Protein AF-A0A536XEN4-F1 (afdb_monomer_lite)

pLDDT: mean 85.94, std 13.07, range [48.78, 97.31]

Structure (mmCIF, N/CA/C/O backbone):
data_AF-A0A536XEN4-F1
#
_entry.id   AF-A0A536XEN4-F1
#
loop_
_atom_site.group_PDB
_atom_site.id
_atom_site.type_symbol
_atom_site.label_atom_id
_atom_site.label_alt_id
_atom_site.label_comp_id
_atom_site.label_asym_id
_atom_site.label_entity_id
_atom_site.label_seq_id
_atom_site.pdbx_PDB_ins_code
_atom_site.Cartn_x
_atom_site.Cartn_y
_atom_site.Cartn_z
_atom_site.occupancy
_atom_site.B_iso_or_equiv
_atom_site.auth_seq_id
_atom_site.auth_comp_id
_atom_site.auth_asym_id
_atom_site.auth_atom_id
_atom_site.pdbx_PDB_model_num
ATOM 1 N N . MET A 1 1 ? 18.715 4.073 -11.003 1.00 61.84 1 MET A N 1
ATOM 2 C CA . MET A 1 1 ? 17.353 3.705 -10.534 1.00 61.84 1 MET A CA 1
ATOM 3 C C . MET A 1 1 ? 17.297 2.940 -9.195 1.00 61.84 1 MET A C 1
ATOM 5 O O . MET A 1 1 ? 16.197 2.670 -8.729 1.00 61.84 1 MET A O 1
ATOM 9 N N . ARG A 1 2 ? 18.426 2.623 -8.524 1.00 74.56 2 ARG A N 1
ATOM 10 C CA . ARG A 1 2 ? 18.423 1.898 -7.230 1.00 74.56 2 ARG A CA 1
ATOM 11 C C . ARG A 1 2 ? 17.663 2.643 -6.121 1.00 74.56 2 ARG A C 1
ATOM 13 O O . ARG A 1 2 ? 16.814 2.047 -5.474 1.00 74.56 2 ARG A O 1
ATOM 20 N N . GLY A 1 3 ? 17.881 3.957 -6.002 1.00 89.50 3 GLY A N 1
ATOM 21 C CA . GLY A 1 3 ? 17.231 4.793 -4.987 1.00 89.50 3 GLY A CA 1
ATOM 22 C C . GLY A 1 3 ? 15.704 4.735 -5.040 1.00 89.50 3 GLY A C 1
ATOM 23 O O . GLY A 1 3 ? 15.073 4.468 -4.027 1.00 89.50 3 GLY A O 1
ATOM 24 N N . THR A 1 4 ? 15.095 4.884 -6.223 1.00 93.62 4 THR A N 1
ATOM 25 C CA . THR A 1 4 ? 13.631 4.818 -6.384 1.00 93.62 4 THR A CA 1
ATOM 26 C C . THR A 1 4 ? 13.051 3.507 -5.865 1.00 93.62 4 THR A C 1
ATOM 28 O O . THR A 1 4 ? 12.038 3.520 -5.172 1.00 93.62 4 THR A O 1
ATOM 31 N N . ARG A 1 5 ? 13.711 2.377 -6.146 1.00 95.75 5 ARG A N 1
ATOM 32 C CA . ARG A 1 5 ? 13.273 1.060 -5.672 1.00 95.75 5 ARG A CA 1
ATOM 33 C C . ARG A 1 5 ? 13.207 1.013 -4.145 1.00 95.75 5 ARG A C 1
ATOM 35 O O . ARG A 1 5 ? 12.216 0.553 -3.580 1.00 95.75 5 ARG A O 1
ATOM 42 N N . ASP A 1 6 ? 14.255 1.512 -3.501 1.00 95.94 6 ASP A N 1
ATOM 43 C CA . ASP A 1 6 ? 14.399 1.478 -2.048 1.00 95.94 6 ASP A CA 1
ATOM 44 C C . ASP A 1 6 ? 13.452 2.485 -1.372 1.00 95.94 6 ASP A C 1
ATOM 46 O O . ASP A 1 6 ? 12.830 2.163 -0.357 1.00 95.94 6 ASP A O 1
ATOM 50 N N . TYR A 1 7 ? 13.240 3.659 -1.978 1.00 96.50 7 TYR A N 1
ATOM 51 C CA . TYR A 1 7 ? 12.234 4.623 -1.524 1.00 96.50 7 TYR A CA 1
ATOM 52 C C . TYR A 1 7 ? 10.814 4.060 -1.607 1.00 96.50 7 TYR A C 1
ATOM 54 O O . TYR A 1 7 ? 10.048 4.232 -0.663 1.00 96.50 7 TYR A O 1
ATOM 62 N N . MET A 1 8 ? 10.466 3.340 -2.678 1.00 96.88 8 MET A N 1
ATOM 63 C CA . MET A 1 8 ? 9.136 2.736 -2.825 1.00 96.88 8 MET A CA 1
ATOM 64 C C . MET A 1 8 ? 8.887 1.618 -1.808 1.00 96.88 8 MET A C 1
ATOM 66 O O . MET A 1 8 ? 7.786 1.517 -1.264 1.00 96.88 8 MET A O 1
ATOM 70 N N . ALA A 1 9 ? 9.907 0.813 -1.499 1.00 96.56 9 ALA A N 1
ATOM 71 C CA . ALA A 1 9 ? 9.823 -0.184 -0.432 1.00 96.56 9 ALA A CA 1
ATOM 72 C C . ALA A 1 9 ? 9.672 0.480 0.950 1.00 96.56 9 ALA A C 1
ATOM 74 O O . ALA A 1 9 ? 8.795 0.112 1.734 1.00 96.56 9 ALA A O 1
ATOM 75 N N . ARG A 1 10 ? 10.475 1.515 1.238 1.00 96.62 10 ARG A N 1
ATOM 76 C CA . ARG A 1 10 ? 10.386 2.275 2.495 1.00 96.62 10 ARG A CA 1
ATOM 77 C C . ARG A 1 10 ? 9.028 2.959 2.654 1.00 96.62 10 ARG A C 1
ATOM 79 O O . ARG A 1 10 ? 8.463 2.929 3.746 1.00 96.62 10 ARG A O 1
ATOM 86 N N . PHE A 1 11 ? 8.502 3.545 1.582 1.00 96.88 11 PHE A N 1
ATOM 87 C CA . PHE A 1 11 ? 7.173 4.146 1.563 1.00 96.88 11 PHE A CA 1
ATOM 88 C C . PHE A 1 11 ? 6.095 3.112 1.901 1.00 96.88 11 PHE A C 1
ATOM 90 O O . PHE A 1 11 ? 5.316 3.336 2.823 1.00 96.88 11 PHE A O 1
ATOM 97 N N . ALA A 1 12 ? 6.103 1.954 1.232 1.00 96.75 12 ALA A N 1
ATOM 98 C CA . ALA A 1 12 ? 5.143 0.878 1.480 1.00 96.75 12 ALA A CA 1
ATOM 99 C C . ALA A 1 12 ? 5.147 0.406 2.944 1.00 96.75 12 ALA A C 1
ATOM 101 O O . ALA A 1 12 ? 4.091 0.242 3.559 1.00 96.75 12 ALA A O 1
ATOM 102 N N . ARG A 1 13 ? 6.341 0.244 3.526 1.00 95.88 13 ARG A N 1
ATOM 103 C CA . ARG A 1 13 ? 6.506 -0.130 4.935 1.00 95.88 13 ARG A CA 1
ATOM 104 C C . ARG A 1 13 ? 5.964 0.938 5.884 1.00 95.88 13 ARG A C 1
ATOM 106 O O . ARG A 1 13 ? 5.225 0.609 6.809 1.00 95.88 13 ARG A O 1
ATOM 113 N N . SER A 1 14 ? 6.296 2.205 5.636 1.00 96.69 14 SER A N 1
ATOM 114 C CA . SER A 1 14 ? 5.814 3.329 6.447 1.00 96.69 14 SER A CA 1
ATOM 115 C C . 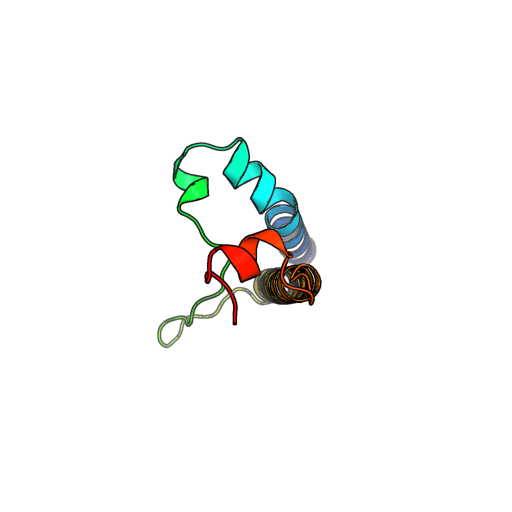SER A 1 14 ? 4.291 3.459 6.383 1.00 96.69 14 SER A C 1
ATOM 117 O O . SER A 1 14 ? 3.637 3.607 7.416 1.00 96.69 14 SER A O 1
ATOM 119 N N . LEU A 1 15 ? 3.714 3.326 5.185 1.00 95.19 15 LEU A N 1
ATOM 120 C CA . LEU A 1 15 ? 2.269 3.353 4.974 1.00 95.19 15 LEU A CA 1
ATOM 121 C C . LEU A 1 15 ? 1.575 2.245 5.775 1.00 95.19 15 LEU A C 1
ATOM 123 O O . LEU A 1 15 ? 0.608 2.512 6.478 1.00 95.19 15 LEU A O 1
ATOM 127 N N . CYS A 1 16 ? 2.093 1.016 5.724 1.00 94.00 16 CYS A N 1
ATOM 128 C CA . CYS A 1 16 ? 1.575 -0.107 6.507 1.00 94.00 16 CYS A CA 1
ATOM 129 C C . CYS A 1 16 ? 1.525 0.179 8.017 1.00 94.00 16 CYS A C 1
ATOM 131 O O . CYS A 1 16 ? 0.490 -0.054 8.658 1.00 94.00 16 CYS A O 1
ATOM 133 N N . GLN A 1 17 ? 2.650 0.646 8.569 1.00 93.81 17 GLN A N 1
ATOM 134 C CA . GLN A 1 17 ? 2.831 0.874 10.004 1.00 93.81 17 GLN A CA 1
ATOM 135 C C . GLN A 1 17 ? 1.925 1.993 10.515 1.00 93.81 17 GLN A C 1
ATOM 137 O O . GLN A 1 17 ? 1.349 1.874 11.591 1.00 93.81 17 GLN A O 1
ATOM 142 N N . ASN A 1 18 ? 1.754 3.043 9.713 1.00 94.94 18 ASN A N 1
ATOM 143 C CA . ASN A 1 18 ? 0.987 4.226 10.091 1.00 94.94 18 ASN A CA 1
ATOM 144 C C . ASN A 1 18 ? -0.471 4.187 9.614 1.00 94.94 18 ASN A C 1
ATOM 146 O O . ASN A 1 18 ? -1.227 5.107 9.906 1.00 94.94 18 ASN A O 1
ATOM 150 N N . PHE A 1 19 ? -0.898 3.127 8.921 1.00 93.75 19 PHE A N 1
ATOM 151 C CA . PHE A 1 19 ? -2.274 3.002 8.438 1.00 93.75 19 PHE A CA 1
ATOM 152 C C . PHE A 1 19 ? -3.339 3.173 9.538 1.00 93.75 19 PHE A C 1
ATOM 154 O O . PHE A 1 19 ? -4.291 3.905 9.294 1.00 93.75 19 PHE A O 1
ATOM 161 N N . PRO A 1 20 ? -3.189 2.607 10.758 1.00 91.81 20 PRO A N 1
ATOM 162 C CA . PRO A 1 20 ? -4.158 2.841 11.833 1.00 91.81 20 PRO A CA 1
ATOM 163 C C . PRO A 1 20 ? -4.250 4.316 12.243 1.00 91.81 20 PRO A C 1
ATOM 165 O O . PRO A 1 20 ? -5.337 4.821 12.483 1.00 91.81 20 PRO A O 1
ATOM 168 N N . VAL A 1 21 ? -3.120 5.033 12.248 1.00 94.19 21 VAL A N 1
ATOM 169 C CA . VAL A 1 21 ? -3.086 6.473 12.549 1.00 94.19 21 VAL A CA 1
ATOM 170 C C . VAL A 1 21 ? -3.811 7.266 11.464 1.00 94.19 21 VAL A C 1
ATOM 172 O O . VAL A 1 21 ? -4.509 8.229 11.769 1.00 94.19 21 VAL A O 1
ATOM 175 N N . LEU A 1 22 ? -3.678 6.855 10.199 1.00 92.75 22 LEU A N 1
ATOM 176 C CA . LEU A 1 22 ? -4.415 7.458 9.088 1.00 92.75 22 LEU A CA 1
ATOM 177 C C . LEU A 1 22 ? -5.922 7.206 9.210 1.00 92.75 22 LEU A C 1
ATOM 179 O O . LEU A 1 22 ? -6.696 8.112 8.928 1.00 92.75 22 LEU A O 1
ATOM 183 N N . GLN A 1 23 ? -6.336 6.023 9.668 1.00 92.44 23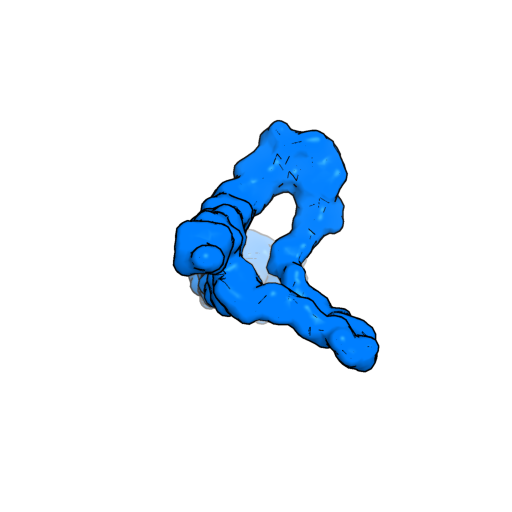 GLN A N 1
ATOM 184 C CA . GLN A 1 23 ? -7.747 5.725 9.932 1.00 92.44 23 GLN A CA 1
ATOM 185 C C . GLN A 1 23 ? -8.297 6.524 11.124 1.00 92.44 23 GLN A C 1
ATOM 187 O O . GLN A 1 23 ? -9.425 6.988 11.073 1.00 92.44 23 GLN A O 1
ATOM 192 N N . GLU A 1 24 ? -7.509 6.723 12.181 1.00 93.94 24 GLU A N 1
ATOM 193 C CA . GLU A 1 24 ? -7.955 7.428 13.391 1.00 93.94 24 GLU A CA 1
ATOM 194 C C . GLU A 1 24 ? -7.971 8.957 13.225 1.00 93.94 24 GLU A C 1
ATOM 196 O O . GLU A 1 24 ? -8.892 9.627 13.687 1.00 93.94 24 GLU A O 1
ATOM 201 N N . LYS A 1 25 ? -6.932 9.519 12.597 1.00 94.75 25 LYS A N 1
ATOM 202 C CA . LYS A 1 25 ? -6.666 10.971 12.580 1.00 94.75 25 LYS A CA 1
ATOM 203 C C . LYS A 1 25 ? -6.739 11.591 11.190 1.00 94.75 25 LYS A C 1
ATOM 205 O O . LYS A 1 25 ? -6.628 12.809 11.056 1.00 94.75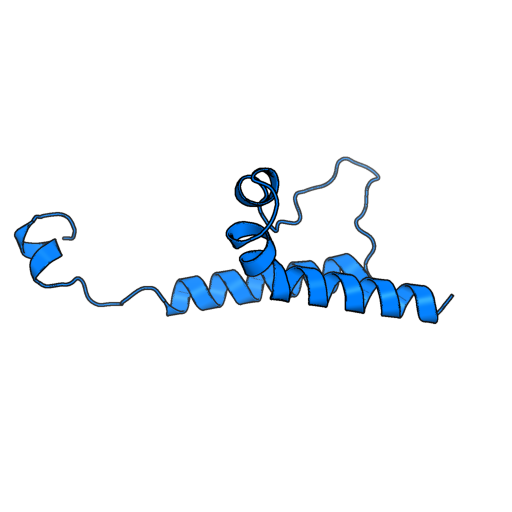 25 LYS A O 1
ATOM 210 N N . GLY A 1 26 ? -6.834 10.771 10.149 1.00 90.75 26 GLY A N 1
ATOM 211 C CA . GLY A 1 26 ? -6.932 11.246 8.779 1.00 90.75 26 GLY A CA 1
ATOM 212 C C . GLY A 1 26 ? -8.342 11.724 8.426 1.00 90.75 26 GLY A C 1
ATOM 213 O O . GLY A 1 26 ? -9.288 11.559 9.194 1.00 90.75 26 GLY A O 1
ATOM 214 N N . PRO A 1 27 ? -8.506 12.306 7.226 1.00 92.56 27 PRO A N 1
ATOM 215 C CA . PRO A 1 27 ? -9.823 12.564 6.658 1.00 92.56 27 PRO A CA 1
ATOM 216 C C . PRO A 1 27 ? -10.720 11.310 6.679 1.00 92.56 27 PRO A C 1
ATOM 218 O O . PRO A 1 27 ? -10.196 10.212 6.475 1.00 92.56 27 PRO A O 1
ATOM 221 N N . PRO A 1 28 ? -12.057 11.453 6.798 1.00 92.00 28 PRO A N 1
ATOM 222 C CA . PRO 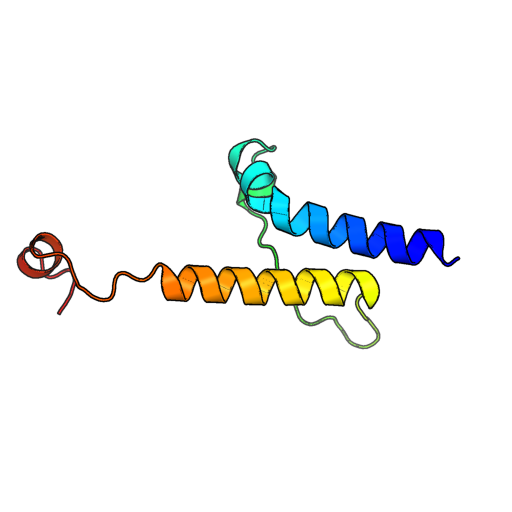A 1 28 ? -12.995 10.328 6.945 1.00 92.00 28 PRO A CA 1
ATOM 223 C C . PRO A 1 28 ? -12.834 9.197 5.918 1.00 92.00 28 PRO A C 1
ATOM 225 O O . PRO A 1 28 ? -13.045 8.029 6.227 1.00 92.00 28 PRO A O 1
ATOM 228 N N . LYS A 1 29 ? -12.365 9.527 4.710 1.00 89.56 29 LYS A N 1
ATOM 229 C CA . LYS A 1 29 ? -12.096 8.574 3.626 1.00 89.56 29 LYS A CA 1
ATOM 230 C C . LYS A 1 29 ? -11.096 7.468 3.996 1.00 89.56 29 LYS A C 1
ATOM 232 O O . LYS A 1 29 ? -11.132 6.385 3.416 1.00 89.56 29 LYS A O 1
ATOM 237 N N . TRP A 1 30 ? -10.198 7.712 4.951 1.00 90.56 30 TRP A N 1
ATOM 238 C CA . TRP A 1 30 ? -9.255 6.687 5.404 1.00 90.56 30 TRP A CA 1
ATOM 239 C C . TRP A 1 30 ? -9.941 5.551 6.162 1.00 90.56 30 TRP A C 1
ATOM 241 O O . TRP A 1 30 ? -9.517 4.407 6.015 1.00 90.56 30 TRP A O 1
ATOM 251 N N . CYS A 1 31 ? -11.023 5.827 6.896 1.00 88.75 3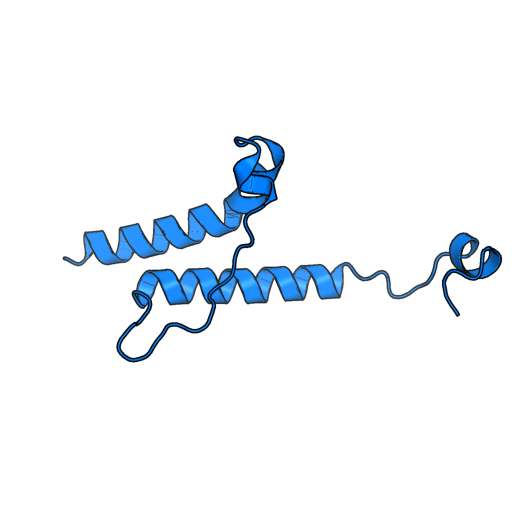1 CYS A N 1
ATOM 252 C CA . CYS A 1 31 ? -11.798 4.802 7.602 1.00 88.75 31 CYS A CA 1
ATOM 253 C C . CYS A 1 31 ? -12.421 3.780 6.645 1.00 88.75 31 CYS A C 1
ATOM 255 O O . CYS A 1 31 ? -12.533 2.606 6.981 1.00 88.75 31 CYS A O 1
ATOM 257 N N . GLU A 1 32 ? -12.794 4.222 5.444 1.00 88.56 32 GLU A N 1
ATOM 258 C CA . GLU A 1 32 ? -13.402 3.384 4.404 1.00 88.56 32 GLU A CA 1
ATOM 259 C C . GLU A 1 32 ? -12.370 2.551 3.631 1.00 88.56 32 GLU A C 1
ATOM 261 O O . GLU A 1 32 ? -12.730 1.675 2.847 1.00 88.56 32 GLU A O 1
ATOM 266 N N . THR A 1 33 ? -11.075 2.821 3.820 1.00 87.75 33 THR A N 1
ATOM 267 C CA . THR A 1 33 ? -10.014 2.150 3.069 1.00 87.75 33 THR A CA 1
ATOM 268 C C . THR A 1 33 ? -9.480 0.953 3.851 1.00 87.75 33 THR A C 1
ATOM 270 O O . THR A 1 33 ? -9.078 1.076 5.008 1.00 87.75 33 THR A O 1
ATOM 273 N N . GLU A 1 34 ? -9.397 -0.203 3.194 1.00 88.19 34 GLU A N 1
ATOM 274 C CA . GLU A 1 34 ? -8.714 -1.383 3.722 1.00 88.19 34 GLU A CA 1
ATOM 275 C C . GLU A 1 34 ? -7.313 -1.516 3.115 1.00 88.19 34 GLU A C 1
ATOM 277 O O . GLU A 1 34 ? -7.101 -1.312 1.918 1.00 88.19 34 GLU A O 1
ATOM 282 N N . MET A 1 35 ? -6.338 -1.903 3.940 1.00 88.62 35 MET A N 1
ATOM 283 C CA . MET A 1 35 ? -5.007 -2.254 3.456 1.00 88.62 35 MET A CA 1
ATOM 284 C C . MET A 1 35 ? -5.027 -3.671 2.868 1.00 88.62 35 MET A C 1
ATOM 286 O O . MET A 1 35 ? -4.790 -4.642 3.585 1.00 88.62 35 MET A O 1
ATOM 290 N N . SER A 1 36 ? -5.277 -3.791 1.566 1.00 90.06 36 SER A N 1
ATOM 291 C CA . SER A 1 36 ? -5.284 -5.071 0.851 1.00 90.06 36 SER A CA 1
ATOM 292 C C . SER A 1 36 ? -4.561 -4.988 -0.501 1.00 90.06 36 SER A C 1
ATOM 294 O O . SER A 1 36 ? -4.272 -3.911 -1.024 1.00 90.06 36 SER A O 1
ATOM 296 N N . LEU A 1 37 ? -4.212 -6.150 -1.057 1.00 91.19 37 LEU A N 1
ATOM 297 C CA . LEU A 1 37 ? -3.656 -6.298 -2.407 1.00 91.19 37 LEU A CA 1
ATOM 298 C C . LEU A 1 37 ? -4.576 -7.226 -3.213 1.00 91.19 37 LEU A C 1
ATOM 300 O O . LEU A 1 37 ? -4.291 -8.425 -3.291 1.00 91.19 37 LEU A O 1
ATOM 304 N N . PRO A 1 38 ? -5.702 -6.711 -3.744 1.00 91.56 38 PRO A N 1
ATOM 305 C CA . PRO A 1 38 ? -6.654 -7.513 -4.506 1.00 91.56 38 PRO A CA 1
ATOM 306 C C . PRO A 1 38 ? -6.036 -8.108 -5.778 1.00 91.56 38 PRO A C 1
ATOM 308 O O . PRO A 1 38 ? -4.963 -7.713 -6.233 1.00 91.56 38 PRO A O 1
ATOM 311 N N . SER A 1 39 ? -6.718 -9.079 -6.384 1.00 93.00 39 SER A N 1
ATOM 312 C CA . SER A 1 39 ? -6.324 -9.560 -7.706 1.00 93.00 39 SER A CA 1
ATOM 313 C C . SER A 1 39 ? -6.424 -8.428 -8.729 1.00 93.00 39 SER A C 1
ATOM 315 O O . SER A 1 39 ? -7.374 -7.647 -8.746 1.00 93.00 39 SER A O 1
ATOM 317 N N . LEU A 1 40 ? -5.415 -8.337 -9.591 1.00 94.56 40 LEU A N 1
ATOM 318 C CA . LEU A 1 40 ? -5.411 -7.390 -10.695 1.00 94.56 40 LEU A CA 1
ATOM 319 C C . LEU A 1 40 ? -5.981 -8.055 -11.951 1.00 94.56 40 LEU A C 1
ATOM 321 O O . LEU A 1 40 ? -5.887 -9.272 -12.124 1.00 94.56 40 LEU A O 1
ATOM 325 N N . GLY A 1 41 ? -6.558 -7.245 -12.841 1.00 95.56 41 GLY A N 1
ATOM 326 C CA . GLY A 1 41 ? -7.005 -7.705 -14.153 1.00 95.56 41 GLY A CA 1
ATOM 327 C C . GLY A 1 41 ? -5.851 -8.246 -15.006 1.00 95.56 41 GLY A C 1
ATOM 328 O O . GLY A 1 41 ? -4.673 -8.016 -14.730 1.00 95.56 41 GLY A O 1
ATOM 329 N N . ARG A 1 42 ? -6.184 -8.966 -16.081 1.00 96.38 42 ARG A N 1
ATOM 330 C CA . ARG A 1 42 ? -5.187 -9.560 -16.985 1.00 96.38 42 ARG A CA 1
ATOM 331 C C . ARG A 1 42 ? -4.197 -8.499 -17.489 1.00 96.38 42 ARG A C 1
ATOM 333 O O . ARG A 1 42 ? -4.611 -7.439 -17.945 1.00 96.38 42 ARG A O 1
ATOM 340 N N . GLY A 1 43 ? -2.902 -8.810 -17.426 1.00 95.94 43 GLY A N 1
ATOM 341 C CA . GLY A 1 43 ? -1.820 -7.925 -17.878 1.00 95.94 43 GLY A CA 1
ATOM 342 C C . GLY A 1 43 ? -1.366 -6.877 -16.856 1.00 95.94 43 GLY A C 1
ATOM 343 O O . GLY A 1 43 ? -0.370 -6.201 -17.101 1.00 95.94 43 GLY A O 1
ATOM 344 N N . TRP A 1 44 ? -2.036 -6.764 -15.706 1.00 97.31 44 TRP A N 1
ATOM 345 C CA . TRP A 1 44 ? -1.656 -5.844 -14.637 1.00 97.31 44 TRP A CA 1
ATOM 346 C C . TRP A 1 44 ? -0.877 -6.552 -13.535 1.00 97.31 44 TRP A C 1
ATOM 348 O O . TRP A 1 44 ? -1.228 -7.646 -13.093 1.00 97.31 44 TRP A O 1
ATOM 358 N N . PHE A 1 45 ? 0.168 -5.887 -13.051 1.00 95.75 45 PHE A N 1
ATOM 359 C CA . PHE A 1 45 ? 1.021 -6.397 -11.987 1.00 95.75 45 PHE A CA 1
ATOM 360 C C . PHE A 1 45 ? 1.325 -5.286 -10.993 1.00 95.75 45 PHE A C 1
ATOM 362 O O . PHE A 1 45 ? 1.604 -4.149 -11.373 1.00 95.75 45 PHE A O 1
ATOM 369 N N . TYR A 1 46 ? 1.317 -5.623 -9.706 1.00 96.00 46 TYR A N 1
ATOM 370 C CA . TYR A 1 46 ? 1.836 -4.715 -8.695 1.00 96.00 46 TYR A CA 1
ATOM 371 C C . TYR A 1 46 ? 3.345 -4.564 -8.844 1.00 96.00 46 TYR A C 1
ATOM 373 O O . TYR A 1 46 ? 4.057 -5.526 -9.140 1.00 96.00 46 TYR A O 1
ATOM 381 N N . TYR A 1 47 ? 3.845 -3.368 -8.543 1.00 95.88 47 TYR A N 1
ATOM 382 C CA . TYR A 1 47 ? 5.279 -3.132 -8.501 1.00 95.88 47 TYR A CA 1
ATOM 383 C C . TYR A 1 47 ? 5.936 -4.001 -7.405 1.00 95.88 47 TYR A C 1
ATOM 385 O O . TYR A 1 47 ? 5.581 -3.852 -6.229 1.00 95.88 47 TYR A O 1
ATOM 393 N N . PRO A 1 48 ? 6.885 -4.904 -7.736 1.00 95.62 48 PRO A N 1
ATOM 394 C CA . PRO A 1 48 ? 7.311 -5.960 -6.812 1.00 95.62 48 PRO A CA 1
ATOM 395 C C . PRO A 1 48 ? 7.862 -5.491 -5.451 1.00 95.62 48 PRO A C 1
ATOM 397 O O . PRO A 1 48 ? 7.483 -6.081 -4.438 1.00 95.62 48 PRO A O 1
ATOM 400 N N . PRO A 1 49 ? 8.707 -4.441 -5.366 1.00 95.75 49 PRO A N 1
ATOM 401 C CA . PRO A 1 49 ? 9.230 -3.948 -4.088 1.00 95.75 49 PRO A CA 1
ATOM 402 C C . PRO A 1 49 ? 8.134 -3.481 -3.126 1.00 95.75 49 PRO A C 1
ATOM 404 O O . PRO A 1 49 ? 8.158 -3.828 -1.951 1.00 95.75 49 PRO A O 1
ATOM 407 N N . THR A 1 50 ? 7.145 -2.743 -3.631 1.00 96.44 50 THR A N 1
ATOM 408 C CA . THR A 1 50 ? 6.005 -2.259 -2.839 1.00 96.44 50 THR A CA 1
ATOM 409 C C . THR A 1 50 ? 5.083 -3.416 -2.466 1.00 96.44 50 THR A C 1
ATOM 411 O O . THR A 1 50 ? 4.685 -3.546 -1.309 1.00 96.44 50 THR A O 1
ATOM 414 N N . ALA A 1 51 ? 4.788 -4.299 -3.426 1.00 96.38 51 ALA A N 1
ATOM 415 C CA . ALA A 1 51 ? 3.908 -5.443 -3.214 1.00 96.38 51 ALA A CA 1
ATOM 416 C C . ALA A 1 51 ? 4.444 -6.385 -2.128 1.00 96.38 51 ALA A C 1
ATOM 418 O O . ALA A 1 51 ? 3.671 -6.876 -1.310 1.00 96.38 51 ALA A O 1
ATOM 419 N N . LYS A 1 52 ? 5.762 -6.622 -2.095 1.00 95.88 52 LYS A N 1
ATOM 420 C CA . LYS A 1 52 ? 6.405 -7.458 -1.073 1.00 95.88 52 LYS A CA 1
ATOM 421 C C . LYS A 1 52 ? 6.152 -6.921 0.339 1.00 95.88 52 LYS A C 1
ATOM 423 O O . LYS A 1 52 ? 5.731 -7.679 1.209 1.00 95.88 52 LYS A O 1
ATOM 428 N N . GLU A 1 53 ? 6.388 -5.629 0.551 1.00 96.25 53 GLU A N 1
ATOM 429 C CA . GLU A 1 53 ? 6.233 -4.985 1.862 1.00 96.25 53 GLU A CA 1
ATOM 430 C C . GLU A 1 53 ? 4.759 -4.944 2.299 1.00 96.25 53 GLU A C 1
ATOM 432 O O . GLU A 1 53 ? 4.441 -5.265 3.444 1.00 96.25 53 GLU A O 1
ATOM 437 N N . LEU A 1 54 ? 3.839 -4.635 1.379 1.00 94.50 54 LEU A N 1
ATOM 438 C CA . LEU A 1 54 ? 2.402 -4.624 1.673 1.00 94.50 54 LEU A CA 1
ATOM 439 C C . LEU A 1 54 ? 1.847 -6.031 1.960 1.00 94.50 54 LEU A C 1
ATOM 441 O O . LEU A 1 54 ? 1.074 -6.188 2.900 1.00 94.50 54 LEU A O 1
ATOM 445 N N . LYS A 1 55 ? 2.272 -7.082 1.240 1.00 94.56 55 LYS A N 1
ATOM 446 C CA . LYS A 1 55 ? 1.865 -8.469 1.560 1.00 94.56 55 LYS A CA 1
ATOM 447 C C . LYS A 1 55 ? 2.335 -8.889 2.949 1.00 94.56 55 LYS A C 1
ATOM 449 O O . LYS A 1 55 ? 1.547 -9.429 3.721 1.00 94.56 55 LYS A O 1
ATOM 454 N N . ALA A 1 56 ? 3.598 -8.610 3.278 1.00 92.88 56 ALA A N 1
ATOM 455 C CA . ALA A 1 56 ? 4.150 -8.904 4.598 1.00 92.88 56 ALA A CA 1
ATOM 456 C C . ALA A 1 56 ? 3.360 -8.193 5.710 1.00 92.88 56 ALA A C 1
ATOM 458 O O . ALA A 1 56 ? 3.059 -8.798 6.736 1.00 92.88 56 ALA A O 1
ATOM 459 N N . CYS A 1 57 ? 2.957 -6.942 5.474 1.00 90.81 57 CYS A N 1
ATOM 460 C CA . CYS A 1 57 ? 2.109 -6.178 6.384 1.00 90.81 57 CYS A CA 1
ATOM 461 C C . CYS A 1 57 ? 0.759 -6.851 6.663 1.00 90.81 57 CYS A C 1
ATOM 463 O O . CYS A 1 57 ? 0.361 -6.989 7.820 1.00 90.81 57 CYS A O 1
ATOM 465 N N . VAL A 1 58 ? 0.048 -7.259 5.609 1.00 89.06 58 VAL A N 1
ATOM 466 C CA . VAL A 1 58 ? -1.287 -7.865 5.727 1.00 89.06 58 VAL A CA 1
ATOM 467 C C . VAL A 1 58 ? -1.215 -9.188 6.495 1.00 89.06 58 VAL A C 1
ATOM 469 O O . VAL A 1 58 ? -2.020 -9.429 7.396 1.00 89.06 58 VAL A O 1
ATOM 472 N N . VAL A 1 59 ? -0.200 -10.012 6.218 1.00 88.12 59 VAL A N 1
ATOM 473 C CA . VAL A 1 59 ? 0.046 -11.260 6.962 1.00 88.12 59 VAL A CA 1
ATOM 474 C C . VAL A 1 59 ? 0.384 -10.979 8.432 1.00 88.12 59 VAL A C 1
ATOM 476 O O . VAL A 1 59 ? -0.154 -11.619 9.329 1.00 88.12 59 VAL A O 1
ATOM 479 N N . ALA A 1 60 ? 1.224 -9.980 8.716 1.00 84.25 60 ALA A N 1
ATOM 480 C CA . ALA A 1 60 ? 1.545 -9.612 10.094 1.00 84.25 60 ALA A CA 1
ATOM 481 C C . ALA A 1 60 ? 0.300 -9.149 10.876 1.00 84.25 60 ALA A C 1
ATOM 483 O O . ALA A 1 60 ? 0.095 -9.571 12.012 1.00 84.25 60 ALA A O 1
ATOM 484 N N . LYS A 1 61 ? -0.570 -8.332 10.266 1.00 76.19 61 LYS A N 1
ATOM 485 C CA . LYS A 1 61 ? -1.800 -7.842 10.914 1.00 76.19 61 LYS A CA 1
ATOM 486 C C . LYS A 1 61 ? -2.837 -8.942 11.141 1.00 76.19 61 LYS A C 1
ATOM 488 O O . LYS A 1 61 ? -3.491 -8.944 12.182 1.00 76.19 61 LYS A O 1
ATOM 493 N N . THR A 1 62 ? -2.979 -9.883 10.210 1.00 71.69 62 THR A N 1
ATOM 494 C CA . THR A 1 62 ? -3.871 -11.043 10.394 1.00 71.69 62 THR A CA 1
ATOM 495 C C . THR A 1 62 ? -3.387 -11.952 11.523 1.00 71.69 62 THR A C 1
ATOM 497 O O . THR A 1 62 ? -4.197 -12.353 12.356 1.00 71.69 62 THR A O 1
ATOM 500 N N . ASN A 1 63 ? -2.076 -12.174 11.637 1.00 66.44 63 ASN A N 1
ATOM 501 C CA . ASN A 1 63 ? -1.494 -12.939 12.743 1.00 66.44 63 ASN A CA 1
ATOM 502 C C . ASN A 1 63 ? -1.681 -12.251 14.106 1.00 66.44 63 ASN A C 1
ATOM 504 O O . ASN A 1 63 ? -2.034 -12.916 15.076 1.00 66.44 63 ASN A O 1
ATOM 508 N N . VAL A 1 64 ? -1.519 -10.924 14.189 1.00 61.88 64 VAL A N 1
ATOM 509 C CA . VAL A 1 64 ? -1.799 -10.170 15.427 1.00 61.88 64 VAL A CA 1
ATOM 510 C C . VAL A 1 64 ? -3.282 -10.250 15.801 1.00 61.88 64 VAL A C 1
ATOM 512 O O . VAL A 1 64 ? -3.609 -10.445 16.968 1.00 61.88 64 VAL A O 1
ATOM 515 N N . LYS A 1 65 ? -4.196 -10.164 14.826 1.00 58.12 65 LYS A N 1
ATOM 516 C CA . LYS A 1 65 ? -5.640 -10.301 15.078 1.00 58.12 65 LYS A CA 1
ATOM 517 C C . LYS A 1 65 ? -6.012 -11.715 15.550 1.00 58.12 65 LYS A C 1
ATOM 519 O O . LYS A 1 65 ? -6.877 -11.849 16.406 1.00 58.12 65 LYS A O 1
ATOM 524 N N . ALA A 1 66 ? -5.332 -12.745 15.043 1.00 56.31 66 ALA A N 1
ATOM 525 C CA . ALA A 1 66 ? -5.493 -14.126 15.502 1.00 56.31 66 ALA A CA 1
ATOM 526 C C . ALA A 1 66 ? -4.948 -14.346 16.926 1.00 56.31 66 ALA A C 1
ATOM 528 O O . ALA A 1 66 ? -5.529 -15.108 17.690 1.00 56.31 66 ALA A O 1
ATOM 529 N N . GLN A 1 67 ? -3.872 -13.651 17.309 1.00 52.34 67 GLN A N 1
ATOM 530 C CA . GLN A 1 67 ? -3.313 -13.692 18.668 1.00 52.34 67 GLN A CA 1
ATOM 531 C C . GLN A 1 67 ? -4.119 -12.860 19.677 1.00 52.34 67 GLN A C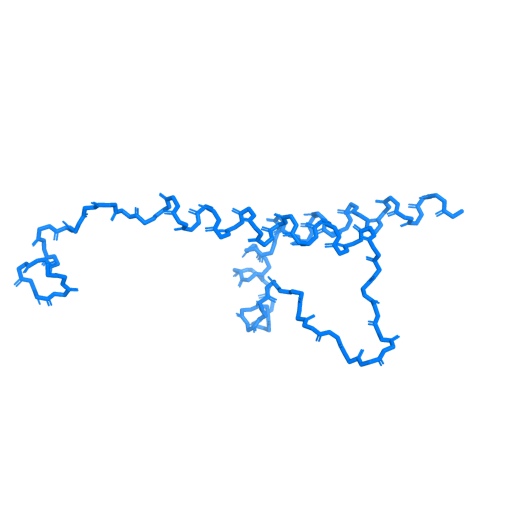 1
ATOM 533 O O . GLN A 1 67 ? -4.107 -13.157 20.867 1.00 52.34 67 GLN A O 1
ATOM 538 N N . ALA A 1 68 ? -4.830 -11.832 19.208 1.00 51.84 68 ALA A N 1
ATOM 539 C CA . ALA A 1 68 ? -5.723 -11.011 20.019 1.00 51.84 68 ALA A CA 1
ATOM 540 C C . ALA A 1 68 ? -7.116 -11.633 20.220 1.00 51.84 68 ALA A C 1
ATOM 542 O O . ALA A 1 68 ? -7.940 -11.034 20.910 1.00 51.84 68 ALA A O 1
ATOM 543 N N . ALA A 1 69 ? -7.398 -12.807 19.641 1.00 48.78 69 ALA A N 1
ATOM 544 C CA . ALA A 1 69 ? -8.577 -13.577 20.008 1.00 48.78 69 ALA A CA 1
ATOM 545 C C . ALA A 1 69 ? -8.392 -14.066 21.456 1.00 48.78 69 ALA A C 1
ATOM 547 O O . ALA A 1 69 ? -7.510 -14.894 21.704 1.00 48.78 69 ALA A O 1
ATOM 548 N N . PRO A 1 70 ? -9.178 -13.575 22.433 1.00 53.03 70 PRO A N 1
ATOM 549 C CA . PRO A 1 70 ? -9.129 -14.135 23.767 1.00 53.03 70 PRO A CA 1
ATOM 550 C C . PRO A 1 70 ? -9.675 -15.555 23.661 1.00 53.03 70 PRO A C 1
ATOM 552 O O . PRO A 1 70 ? -10.851 -15.761 23.371 1.00 53.03 70 PRO A O 1
ATOM 555 N N . SER A 1 71 ? -8.827 -16.550 23.895 1.00 60.84 71 SER A N 1
ATOM 556 C CA . SER A 1 71 ? -9.195 -17.966 23.859 1.00 60.84 71 SER A CA 1
ATOM 557 C C . SER A 1 71 ? -10.078 -18.401 25.036 1.00 60.84 71 SER A C 1
ATOM 559 O O . SER A 1 71 ? -10.172 -19.592 25.319 1.00 60.84 71 SER A O 1
ATOM 561 N N . GLN A 1 72 ? -10.717 -17.470 25.748 1.00 64.69 72 GLN A N 1
ATOM 562 C CA . GLN A 1 72 ? -11.659 -17.766 26.819 1.00 64.69 72 GLN A CA 1
ATOM 563 C C . GLN A 1 72 ? -12.769 -16.719 26.821 1.00 64.69 72 GLN A C 1
ATOM 565 O O . GLN A 1 72 ? -12.558 -15.545 27.122 1.00 64.69 72 GLN A O 1
ATOM 570 N N . CYS A 1 73 ? -13.957 -17.190 26.465 1.00 72.00 73 CYS A N 1
ATOM 571 C CA . CYS A 1 73 ? -15.213 -16.478 26.589 1.00 72.00 73 CYS A CA 1
ATOM 572 C C . CYS A 1 73 ? -15.365 -15.896 27.999 1.00 72.00 73 CYS A C 1
ATOM 574 O O . CYS A 1 73 ? -15.193 -16.622 28.987 1.00 72.00 73 CYS A O 1
ATOM 576 N N . LYS A 1 74 ? -15.670 -14.600 28.122 1.00 79.44 74 LYS A N 1
ATOM 577 C CA . LYS A 1 74 ? -15.883 -14.001 29.448 1.00 79.44 74 LYS A CA 1
ATOM 578 C C . LYS A 1 74 ? -17.165 -14.578 30.057 1.00 79.44 74 LYS A C 1
ATOM 580 O O . LYS A 1 74 ? -18.149 -14.784 29.352 1.00 79.44 74 LYS A O 1
ATOM 585 N N . MET A 1 75 ? -17.184 -14.806 31.374 1.00 76.88 75 MET A N 1
ATOM 586 C CA . MET A 1 75 ? -18.346 -15.359 32.097 1.00 76.88 75 MET A CA 1
ATOM 587 C C . MET A 1 75 ? -19.642 -14.593 31.774 1.00 76.88 75 MET A C 1
ATOM 589 O O . MET A 1 75 ? -20.700 -15.189 31.600 1.00 76.88 75 MET A O 1
ATOM 593 N N . GLN A 1 76 ? -19.539 -13.270 31.632 1.00 80.25 76 GLN A N 1
ATOM 594 C CA . GLN A 1 76 ? -20.640 -12.386 31.264 1.00 80.25 76 GLN A CA 1
ATOM 595 C C . GLN A 1 76 ? -21.232 -12.727 29.888 1.00 80.25 76 GLN A C 1
ATOM 597 O O . GLN A 1 76 ? -22.447 -12.741 29.737 1.00 80.25 76 GLN A O 1
ATOM 602 N N . GLU A 1 77 ? -20.403 -13.051 28.897 1.00 83.06 77 GLU A N 1
ATOM 603 C CA . GLU A 1 77 ? -20.858 -13.395 27.543 1.00 83.06 77 GLU A CA 1
ATOM 604 C C . GLU A 1 77 ? -21.547 -14.765 27.509 1.00 83.06 77 GLU A C 1
ATOM 606 O O . GLU A 1 77 ? -22.513 -14.948 26.769 1.00 83.06 77 GLU A O 1
ATOM 611 N N . ARG A 1 78 ? -21.115 -15.695 28.372 1.00 82.62 78 ARG A N 1
ATOM 612 C CA . ARG A 1 78 ? -21.744 -17.012 28.546 1.00 82.62 78 ARG A CA 1
ATOM 613 C C . ARG A 1 78 ? -23.106 -16.921 29.239 1.00 82.62 78 ARG A C 1
ATOM 615 O O . ARG A 1 78 ? -24.036 -17.612 28.840 1.00 82.62 78 ARG A O 1
ATOM 622 N N . ILE A 1 79 ? -23.249 -16.048 30.241 1.00 84.00 79 ILE A N 1
ATOM 623 C CA . ILE A 1 79 ? -24.538 -15.793 30.915 1.00 84.00 79 ILE A CA 1
ATOM 624 C C . ILE A 1 79 ? -25.538 -15.145 29.949 1.00 84.00 79 ILE A C 1
ATOM 626 O O . ILE A 1 79 ? -26.724 -15.457 29.987 1.00 84.00 79 ILE A O 1
ATOM 630 N N . LEU A 1 80 ? -25.056 -14.265 29.070 1.00 85.62 80 LEU A N 1
ATOM 631 C CA . LEU A 1 80 ? -25.882 -13.570 28.082 1.00 85.62 80 LEU A CA 1
ATOM 632 C C . LEU A 1 80 ? -26.155 -14.399 26.811 1.00 85.62 80 LEU A C 1
ATOM 634 O O . LEU A 1 80 ? -26.846 -13.914 25.920 1.00 85.62 80 LEU A O 1
ATOM 638 N N . GLY A 1 81 ? -25.625 -15.623 26.702 1.00 80.38 81 GLY A N 1
ATOM 639 C CA . GLY A 1 81 ? -25.837 -16.497 25.541 1.00 80.38 81 GLY A CA 1
ATOM 640 C C . GLY A 1 81 ? -25.169 -16.012 24.248 1.00 80.38 81 GLY A C 1
ATOM 641 O O . GLY A 1 81 ? -25.537 -16.452 23.164 1.00 80.38 81 GLY A O 1
ATOM 642 N N . LEU A 1 82 ? -24.187 -15.114 24.344 1.00 79.50 82 LEU A N 1
ATOM 643 C CA . LEU A 1 82 ? -23.460 -14.550 23.196 1.00 79.50 82 LEU A CA 1
ATOM 644 C C . LEU A 1 82 ? -22.324 -15.462 22.710 1.00 79.50 82 LEU A C 1
ATOM 646 O O . LEU A 1 82 ? -21.636 -15.160 21.737 1.00 79.50 82 LEU A O 1
ATOM 650 N N . CYS A 1 83 ? -22.101 -16.555 23.431 1.00 69.81 83 CYS A N 1
ATOM 651 C CA . CYS A 1 83 ? -20.987 -17.466 23.280 1.00 69.81 83 CYS A CA 1
ATOM 652 C C . CYS A 1 83 ? -21.367 -18.801 23.945 1.00 69.81 83 CYS A C 1
ATOM 654 O O . CYS A 1 83 ? -21.884 -18.803 25.066 1.00 69.81 83 CYS A O 1
ATOM 656 N N . SER A 1 84 ? -21.166 -19.914 23.231 1.00 66.75 84 SER A N 1
ATOM 657 C CA . SER A 1 84 ? -21.577 -21.277 23.612 1.00 66.75 84 SER A CA 1
ATOM 658 C C . SER A 1 84 ? -20.404 -22.134 24.070 1.00 66.75 84 SER A C 1
ATOM 660 O O . SER A 1 84 ? -19.430 -22.201 23.286 1.00 66.75 84 SER A O 1
#

Sequence (84 aa):
MRGTRDYMARFARSLCQNFPVLQEKGPPKWCETEMSLPSLGRGWFYYPPTAKELKACVVAKTNVKAQAAPSQCKMQERILGLCS

Radius of gyration: 18.19 Å; chains: 1; bounding box: 44×34×50 Å

Foldseek 3Di:
DVVVLVVLLVVLLVCLVCLVVCCVPNDVVSVVDDLDDDDDPPPDDDDVSSVVNSVVSVVVVVVVVVVPPPPDDDPVCVVVVVDD

Secondary structure (DSSP, 8-state):
-HHHHHHHHHHHHHHHHHHHHHHHHS-GGGTT-----PPPPTT----HHHHHHHHHHHHHHHHHHHHTS-SS--HHHHHTTS--